Protein AF-A0A118JTB3-F1 (afdb_monomer_lite)

Structure (mmCIF, N/CA/C/O backbone):
data_AF-A0A118JTB3-F1
#
_entry.id   AF-A0A118JTB3-F1
#
loop_
_atom_site.group_PDB
_atom_site.id
_atom_site.type_symbol
_atom_site.label_atom_id
_atom_site.label_alt_id
_atom_site.label_comp_id
_atom_site.label_asym_id
_atom_site.label_entity_id
_atom_site.label_seq_id
_atom_site.pdbx_PDB_ins_code
_atom_site.Cartn_x
_atom_site.Cartn_y
_atom_site.Cartn_z
_atom_site.occupancy
_atom_site.B_iso_or_equiv
_atom_site.auth_seq_id
_atom_site.auth_comp_id
_atom_site.auth_asym_id
_atom_site.auth_atom_id
_atom_site.pdbx_PDB_model_num
ATOM 1 N N . MET A 1 1 ? -5.439 -1.651 -20.236 1.00 26.14 1 MET A N 1
ATOM 2 C CA . MET A 1 1 ? -5.426 -0.241 -20.671 1.00 26.14 1 MET A CA 1
ATOM 3 C C . MET A 1 1 ? -5.770 0.601 -19.456 1.00 26.14 1 MET A C 1
ATOM 5 O O . MET A 1 1 ? -6.934 0.660 -19.094 1.00 26.14 1 MET A O 1
ATOM 9 N N . VAL A 1 2 ? -4.761 1.142 -18.774 1.00 29.36 2 VAL A N 1
ATOM 10 C CA . VAL A 1 2 ? -4.956 2.174 -17.747 1.00 29.36 2 VAL A CA 1
ATOM 11 C C . VAL A 1 2 ? -4.791 3.498 -18.484 1.00 29.36 2 VAL A C 1
ATOM 13 O O . VAL A 1 2 ? -3.723 3.765 -19.027 1.00 29.36 2 VAL A O 1
ATOM 16 N N . ILE A 1 3 ? -5.880 4.251 -18.627 1.00 31.44 3 ILE A N 1
ATOM 17 C CA . ILE A 1 3 ? -5.855 5.589 -19.223 1.00 31.44 3 ILE A CA 1
ATOM 18 C C . ILE A 1 3 ? -5.539 6.548 -18.073 1.00 31.44 3 ILE A C 1
ATOM 20 O O . ILE A 1 3 ? -6.405 6.793 -17.243 1.00 31.44 3 ILE A O 1
ATOM 24 N N . SER A 1 4 ? -4.302 7.041 -18.000 1.00 36.56 4 SER A N 1
ATOM 25 C CA . SER A 1 4 ? -3.882 8.073 -17.041 1.00 36.56 4 SER A CA 1
ATOM 26 C C . SER A 1 4 ? -3.702 9.383 -17.806 1.00 36.56 4 SER A C 1
ATOM 28 O O . SER A 1 4 ? -2.898 9.454 -18.740 1.00 36.56 4 SER A O 1
ATOM 30 N N . GLY A 1 5 ? -4.486 10.399 -17.447 1.00 44.09 5 GLY A N 1
ATOM 31 C CA . GLY A 1 5 ? -4.426 11.725 -18.050 1.00 44.09 5 GLY A CA 1
ATOM 32 C C . GLY A 1 5 ? -3.172 12.477 -17.610 1.00 44.09 5 GLY A C 1
ATOM 33 O O . GLY A 1 5 ? -2.973 12.704 -16.426 1.00 44.09 5 GLY A O 1
ATOM 34 N N . MET A 1 6 ? -2.367 12.890 -18.594 1.00 43.00 6 MET A N 1
ATOM 35 C CA . MET A 1 6 ? -1.272 13.864 -18.487 1.00 43.00 6 MET A CA 1
ATOM 36 C C . MET A 1 6 ? -0.181 13.570 -17.442 1.00 43.00 6 MET A C 1
ATOM 38 O O . MET A 1 6 ? -0.075 14.238 -16.418 1.00 43.00 6 MET A O 1
ATOM 42 N N . ALA A 1 7 ? 0.743 12.681 -17.796 1.00 47.16 7 ALA A N 1
ATOM 43 C CA . ALA A 1 7 ? 2.099 12.682 -17.251 1.00 47.16 7 ALA A CA 1
ATOM 44 C C . ALA A 1 7 ? 3.103 12.382 -18.383 1.00 47.16 7 ALA A C 1
ATOM 46 O O . ALA A 1 7 ? 2.700 11.906 -19.450 1.00 47.16 7 ALA A O 1
ATOM 47 N N . SER A 1 8 ? 4.385 12.742 -18.212 1.00 51.56 8 SER A N 1
ATOM 48 C CA . SER A 1 8 ? 5.413 12.486 -19.237 1.00 51.56 8 SER A CA 1
ATOM 49 C C . SER A 1 8 ? 5.503 10.985 -19.537 1.00 51.56 8 SER A C 1
ATOM 51 O O . SER A 1 8 ? 5.131 10.171 -18.697 1.00 51.56 8 SER A O 1
ATOM 53 N N . ALA A 1 9 ? 6.007 10.602 -20.716 1.00 54.31 9 ALA A N 1
ATOM 54 C CA . ALA A 1 9 ? 6.089 9.195 -21.138 1.00 54.31 9 ALA A CA 1
ATOM 55 C C . ALA A 1 9 ? 6.817 8.273 -20.130 1.00 54.31 9 ALA A C 1
ATOM 57 O O . ALA A 1 9 ? 6.589 7.066 -20.135 1.00 54.31 9 ALA A O 1
ATOM 58 N N . ASP A 1 10 ? 7.635 8.847 -19.243 1.00 57.97 10 ASP A N 1
ATOM 59 C CA . ASP A 1 10 ? 8.430 8.132 -18.238 1.00 57.97 10 ASP A CA 1
ATOM 60 C C . ASP A 1 10 ? 7.687 7.896 -16.909 1.00 57.97 10 ASP A C 1
ATOM 62 O O . ASP A 1 10 ? 8.200 7.219 -16.011 1.00 57.97 10 ASP A O 1
ATOM 66 N N . SER A 1 11 ? 6.492 8.469 -16.750 1.00 54.72 11 SER A N 1
ATOM 67 C CA . SER A 1 11 ? 5.706 8.413 -15.518 1.00 54.72 11 SER A CA 1
ATOM 68 C C . SER A 1 11 ? 4.243 8.116 -15.814 1.00 54.72 11 SER A C 1
ATOM 70 O O . SER A 1 11 ? 3.585 8.864 -16.528 1.00 54.72 11 SER A O 1
ATOM 72 N N . MET A 1 12 ? 3.724 7.042 -15.230 1.00 60.22 12 MET A N 1
ATOM 73 C CA . MET A 1 12 ? 2.308 6.706 -15.270 1.00 60.22 12 MET A CA 1
ATOM 74 C C . MET A 1 12 ? 1.710 6.945 -13.893 1.00 60.22 12 MET A C 1
ATOM 76 O O . MET A 1 12 ? 2.254 6.486 -12.891 1.00 60.22 12 MET A O 1
ATOM 80 N N . ASP A 1 13 ? 0.588 7.646 -13.831 1.00 56.09 13 ASP A N 1
ATOM 81 C CA . ASP A 1 13 ? -0.139 7.789 -12.582 1.00 56.09 13 ASP A CA 1
ATOM 82 C C . ASP A 1 13 ? -1.015 6.544 -12.379 1.00 56.09 13 ASP A C 1
ATOM 84 O O . ASP A 1 13 ? -1.909 6.247 -13.175 1.00 56.09 13 ASP A O 1
ATOM 88 N N . VAL A 1 14 ? -0.660 5.732 -11.385 1.00 54.91 14 VAL A N 1
ATOM 89 C CA . VAL A 1 14 ? -1.230 4.384 -11.188 1.00 54.91 14 VAL A CA 1
ATOM 90 C C . VAL A 1 14 ? -2.225 4.367 -10.046 1.00 54.91 14 VAL A C 1
ATOM 92 O O . VAL A 1 14 ? -3.174 3.582 -10.060 1.00 54.91 14 VAL A O 1
ATOM 95 N N . LEU A 1 15 ? -2.040 5.290 -9.111 1.00 52.50 15 LEU A N 1
ATOM 96 C CA . LEU A 1 15 ? -3.034 5.690 -8.144 1.00 52.50 15 LEU A CA 1
ATOM 97 C C . LEU A 1 15 ? -3.352 7.162 -8.390 1.00 52.50 15 LEU A C 1
ATOM 99 O O . LEU A 1 15 ? -3.180 7.967 -7.477 1.00 52.50 15 LEU A O 1
ATOM 103 N N . GLN A 1 16 ? -3.842 7.508 -9.596 1.00 41.94 16 GLN A N 1
ATOM 104 C CA . GLN A 1 16 ? -4.603 8.757 -9.707 1.00 41.94 16 GLN A CA 1
ATOM 105 C C . GLN A 1 16 ? -5.590 8.697 -8.543 1.00 41.94 16 GLN A C 1
ATOM 107 O O . GLN A 1 16 ? -6.199 7.623 -8.380 1.00 41.94 16 GLN A O 1
ATOM 112 N N . PRO A 1 17 ? -5.750 9.757 -7.731 1.00 45.31 17 PRO A N 1
ATOM 113 C CA . PRO A 1 17 ? -6.827 9.765 -6.769 1.00 45.31 17 PRO A CA 1
ATOM 114 C C . PRO A 1 17 ? -8.053 9.398 -7.586 1.00 45.31 17 PRO A C 1
ATOM 116 O O . PRO A 1 17 ? -8.404 10.091 -8.548 1.00 45.31 17 PRO A O 1
ATOM 119 N N . ALA A 1 18 ? -8.646 8.232 -7.291 1.00 48.47 18 ALA A N 1
ATOM 120 C CA . ALA A 1 18 ? -9.968 7.955 -7.806 1.00 48.47 18 ALA A CA 1
ATOM 121 C C . ALA A 1 18 ? -10.733 9.236 -7.492 1.00 48.47 18 ALA A C 1
ATOM 123 O O . ALA A 1 18 ? -10.586 9.745 -6.379 1.00 48.47 18 ALA A O 1
ATOM 124 N N . LEU A 1 19 ? -11.424 9.831 -8.466 1.00 52.66 19 LEU A N 1
ATOM 125 C CA . LEU A 1 19 ? -12.325 10.930 -8.149 1.00 52.66 19 LEU A CA 1
ATOM 126 C C . LEU A 1 19 ? -13.337 10.323 -7.183 1.00 52.66 19 LEU A C 1
ATOM 128 O O . LEU A 1 19 ? -14.278 9.655 -7.608 1.00 52.66 19 LEU A O 1
ATOM 132 N N . LEU A 1 20 ? -13.038 10.426 -5.888 1.00 59.59 20 LEU A N 1
ATOM 133 C CA . LEU A 1 20 ? -13.805 9.807 -4.838 1.00 59.59 20 LEU A CA 1
ATOM 134 C C . LEU A 1 20 ? -15.077 10.623 -4.840 1.00 59.59 20 LEU A C 1
ATOM 136 O O . LEU A 1 20 ? -15.077 11.792 -4.446 1.00 59.59 20 LEU A O 1
ATOM 140 N N . SER A 1 21 ? -16.140 10.039 -5.388 1.00 70.12 21 SER A N 1
ATOM 141 C CA . SER A 1 21 ? -17.436 10.682 -5.295 1.00 70.12 21 SER A CA 1
ATOM 142 C C . SER A 1 21 ? -17.762 10.859 -3.815 1.00 70.12 21 SER A C 1
ATOM 144 O O . SER A 1 21 ? -17.263 10.122 -2.958 1.00 70.12 21 SER A O 1
ATOM 146 N N . ALA A 1 22 ? -18.616 11.829 -3.504 1.00 76.00 22 ALA A N 1
ATOM 147 C CA . ALA A 1 22 ? -19.090 12.000 -2.138 1.00 76.00 22 ALA A CA 1
ATOM 148 C C . ALA A 1 22 ? -19.678 10.687 -1.578 1.00 76.00 22 ALA A C 1
ATOM 150 O O . ALA A 1 22 ? -19.484 10.395 -0.402 1.00 76.00 22 ALA A O 1
ATOM 151 N N . GLU A 1 23 ? -20.304 9.851 -2.422 1.00 75.94 23 GLU A N 1
ATOM 152 C CA . GLU A 1 23 ? -20.790 8.530 -2.002 1.00 75.94 23 GLU A CA 1
ATOM 153 C C . GLU A 1 23 ? -19.654 7.561 -1.650 1.00 75.94 23 GLU A C 1
ATOM 155 O O . GLU A 1 23 ? -19.760 6.838 -0.666 1.00 75.94 23 GLU A O 1
ATOM 160 N N . MET A 1 24 ? -18.557 7.542 -2.415 1.00 68.25 24 MET A N 1
ATOM 161 C CA . MET A 1 24 ? -17.404 6.684 -2.109 1.00 68.25 24 MET A CA 1
ATOM 162 C C . MET A 1 24 ? -16.722 7.088 -0.799 1.00 68.25 24 MET A C 1
ATOM 164 O O . MET A 1 24 ? -16.307 6.217 -0.040 1.00 68.25 24 MET A O 1
ATOM 168 N N . ILE A 1 25 ? -16.617 8.393 -0.527 1.00 78.12 25 ILE A N 1
ATOM 169 C CA . ILE A 1 25 ? -16.065 8.905 0.737 1.00 78.12 25 ILE A CA 1
ATOM 170 C C . ILE A 1 25 ? -16.979 8.513 1.898 1.00 78.12 25 ILE A C 1
ATOM 172 O O . ILE A 1 25 ? -16.496 7.957 2.879 1.00 78.12 25 ILE A O 1
ATOM 176 N N . SER A 1 26 ? -18.289 8.722 1.748 1.00 83.25 26 SER A N 1
ATOM 177 C CA . SER A 1 26 ? -19.286 8.335 2.752 1.00 83.25 26 SER A CA 1
ATOM 178 C C . SER A 1 26 ? -19.224 6.838 3.062 1.00 83.25 26 SER A C 1
ATOM 180 O O . SER A 1 26 ? -19.260 6.450 4.224 1.00 83.25 26 SER A O 1
ATOM 182 N N . LEU A 1 27 ? -19.072 5.991 2.039 1.00 83.19 27 LEU A N 1
ATOM 183 C CA . LEU A 1 27 ? -18.922 4.550 2.233 1.00 83.19 27 LEU A CA 1
ATOM 184 C C . LEU A 1 27 ? -17.651 4.215 3.028 1.00 83.19 27 LEU A C 1
ATOM 186 O O . LEU A 1 27 ? -17.695 3.395 3.937 1.00 83.19 27 LEU A O 1
ATOM 190 N N . MET A 1 28 ? -16.523 4.864 2.726 1.00 82.12 28 MET A N 1
ATOM 191 C CA . MET A 1 28 ? -15.271 4.648 3.461 1.00 82.12 28 MET A CA 1
ATOM 192 C C . MET A 1 28 ? -15.355 5.099 4.926 1.00 82.12 28 MET A C 1
ATOM 194 O O . MET A 1 28 ? -14.720 4.493 5.789 1.00 82.12 28 MET A O 1
ATOM 198 N N . GLU A 1 29 ? -16.110 6.159 5.218 1.00 89.69 29 GLU A N 1
ATOM 199 C CA . GLU A 1 29 ? -16.386 6.600 6.590 1.00 89.69 29 GLU A CA 1
ATOM 200 C C . GLU A 1 29 ? -17.236 5.566 7.342 1.00 89.69 29 GLU A C 1
ATOM 202 O O . GLU A 1 29 ? -16.877 5.181 8.454 1.00 89.69 29 GLU A O 1
ATOM 207 N N . GLU A 1 30 ? -18.286 5.031 6.709 1.00 93.12 30 GLU A N 1
ATOM 208 C CA . GLU A 1 30 ? -19.097 3.944 7.276 1.00 93.12 30 GLU A CA 1
ATOM 209 C C . GLU A 1 30 ? -18.259 2.684 7.556 1.00 93.12 30 GLU A C 1
ATOM 211 O O . GLU A 1 30 ? -18.358 2.081 8.628 1.00 93.12 30 GLU A O 1
ATOM 216 N N . GLU A 1 31 ? -17.391 2.288 6.622 1.00 92.81 31 GLU A N 1
ATOM 217 C CA . GLU A 1 31 ? -16.485 1.148 6.797 1.00 92.81 31 GLU A CA 1
ATOM 218 C C . GLU A 1 31 ? -15.494 1.365 7.954 1.00 92.81 31 GLU A C 1
ATOM 220 O O . GLU A 1 31 ? -15.218 0.441 8.732 1.00 92.81 31 GLU A O 1
ATOM 225 N N . LEU A 1 32 ? -14.965 2.584 8.094 1.00 94.12 32 LEU A N 1
ATOM 226 C CA . LEU A 1 32 ? -14.086 2.960 9.197 1.00 94.12 32 LEU A CA 1
ATOM 227 C C . LEU A 1 32 ? -14.807 2.889 10.546 1.00 94.12 32 LEU A C 1
ATOM 229 O O . LEU A 1 32 ? -14.233 2.391 11.519 1.00 94.12 32 LEU A O 1
ATOM 233 N N . ASP A 1 33 ? -16.049 3.360 10.607 1.00 95.25 33 ASP A N 1
ATOM 234 C CA . ASP A 1 33 ? -16.868 3.315 11.816 1.00 95.25 33 ASP A CA 1
ATOM 235 C C . ASP A 1 33 ? -17.167 1.873 12.236 1.00 95.25 33 ASP A C 1
ATOM 237 O O . ASP A 1 33 ? -17.022 1.531 13.414 1.00 95.25 33 ASP A O 1
ATOM 241 N N . LEU A 1 34 ? -17.482 0.995 11.278 1.00 96.56 34 LEU A N 1
ATOM 242 C CA . LEU A 1 34 ? -17.651 -0.438 11.529 1.00 96.56 34 LEU A CA 1
ATOM 243 C C . LEU A 1 34 ? -16.369 -1.077 12.078 1.00 96.56 34 LEU A C 1
ATOM 245 O O . LEU A 1 34 ? -16.418 -1.818 13.063 1.00 96.56 34 LEU A O 1
ATOM 249 N N . LEU A 1 35 ? -15.210 -0.769 11.487 1.00 95.06 35 LEU A N 1
ATOM 250 C CA . LEU A 1 35 ? -13.918 -1.256 11.975 1.00 95.06 35 LEU A CA 1
ATOM 251 C C . LEU A 1 35 ? -13.629 -0.754 13.397 1.00 95.06 35 LEU A C 1
ATOM 253 O O . LEU A 1 35 ? -13.201 -1.528 14.256 1.00 95.06 35 LEU A O 1
ATOM 257 N N . ARG A 1 36 ? -13.880 0.530 13.669 1.00 95.81 36 ARG A N 1
ATOM 258 C CA . ARG A 1 36 ? -13.690 1.125 14.996 1.00 95.81 36 ARG A CA 1
ATOM 259 C C . ARG A 1 36 ? -14.605 0.472 16.031 1.00 95.81 36 ARG A C 1
ATOM 261 O O . ARG A 1 36 ? -14.133 0.167 17.124 1.00 95.81 36 ARG A O 1
ATOM 268 N N . ALA A 1 37 ? -15.872 0.229 15.697 1.00 95.69 37 ALA A N 1
ATOM 269 C CA . ALA A 1 37 ? -16.817 -0.462 16.571 1.00 95.69 37 ALA A CA 1
ATOM 270 C C . ALA A 1 37 ? -16.344 -1.886 16.898 1.00 95.69 37 ALA A C 1
ATOM 272 O O . ALA A 1 37 ? -16.254 -2.244 18.070 1.00 95.69 37 ALA A O 1
ATOM 273 N N . ALA A 1 38 ? -15.926 -2.655 15.889 1.00 97.06 38 ALA A N 1
ATOM 274 C CA . ALA A 1 38 ? -15.420 -4.012 16.087 1.00 97.06 38 ALA A CA 1
ATOM 275 C C . ALA A 1 38 ? -14.179 -4.063 17.001 1.00 97.06 38 ALA A C 1
ATOM 277 O O . ALA A 1 38 ? -14.057 -4.951 17.845 1.00 97.06 38 ALA A O 1
ATOM 278 N N . LEU A 1 39 ? -13.258 -3.102 16.871 1.00 96.25 39 LEU A N 1
ATOM 279 C CA . LEU A 1 39 ? -12.073 -3.024 17.734 1.00 96.25 39 LEU A CA 1
ATOM 280 C C . LEU A 1 39 ? -12.417 -2.599 19.171 1.00 96.25 39 LEU A C 1
ATOM 282 O O . LEU A 1 39 ? -11.786 -3.077 20.116 1.00 96.25 39 LEU A O 1
ATOM 286 N N . LYS A 1 40 ? -13.432 -1.746 19.355 1.00 95.12 40 LYS A N 1
ATOM 2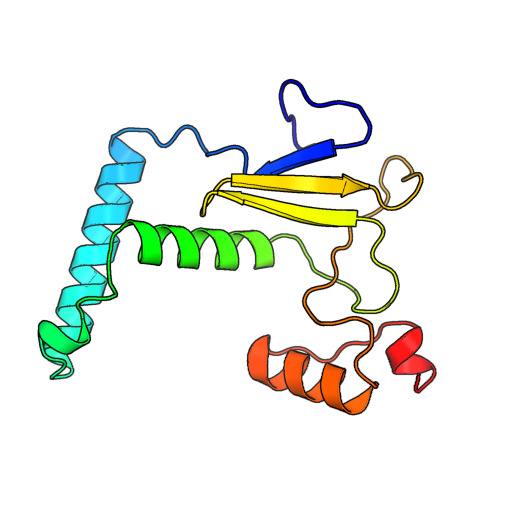87 C CA . LYS A 1 40 ? -13.957 -1.400 20.686 1.00 95.12 40 LYS A CA 1
ATOM 288 C C . LYS A 1 40 ? -14.622 -2.593 21.365 1.00 95.12 40 LYS A C 1
ATOM 290 O O . LYS A 1 40 ? -14.360 -2.831 22.542 1.00 95.12 40 LYS A O 1
ATOM 295 N N . ASP A 1 41 ? -15.407 -3.375 20.628 1.00 96.19 41 ASP A N 1
ATOM 296 C CA . ASP A 1 41 ? -16.003 -4.620 21.131 1.00 96.19 41 ASP A CA 1
ATOM 297 C C . ASP A 1 41 ? -14.925 -5.644 21.532 1.00 96.19 41 ASP A C 1
ATOM 299 O O . ASP A 1 41 ? -15.111 -6.420 22.470 1.00 96.19 41 ASP A O 1
ATOM 303 N N . ALA A 1 42 ? -13.752 -5.588 20.892 1.00 96.31 42 ALA A N 1
ATOM 304 C CA . ALA A 1 42 ? -12.552 -6.337 21.268 1.00 96.31 42 ALA A CA 1
ATOM 305 C C . ALA A 1 42 ? -11.749 -5.713 22.437 1.00 96.31 42 ALA A C 1
ATOM 307 O O . ALA A 1 42 ? -10.600 -6.092 22.666 1.00 96.31 42 ALA A O 1
ATOM 308 N N . ALA A 1 43 ? -12.347 -4.783 23.190 1.00 95.56 43 ALA A N 1
ATOM 309 C CA . ALA A 1 43 ? -11.790 -4.112 24.367 1.00 95.56 43 ALA A CA 1
ATOM 310 C C . ALA A 1 43 ? -10.576 -3.189 24.116 1.00 95.56 43 ALA A C 1
ATOM 312 O O . ALA A 1 43 ? -9.801 -2.934 25.041 1.00 95.56 43 ALA A O 1
ATOM 313 N N . MET A 1 44 ? -10.410 -2.645 22.904 1.00 95.94 44 MET A N 1
ATOM 314 C CA . MET A 1 44 ? -9.435 -1.570 22.661 1.00 95.94 44 MET A CA 1
ATOM 315 C C . MET A 1 44 ? -9.955 -0.211 23.152 1.00 95.94 44 MET A C 1
ATOM 317 O O . MET A 1 44 ? -11.117 0.134 22.928 1.00 95.94 44 MET A O 1
ATOM 321 N N . THR A 1 45 ? -9.093 0.590 23.789 1.00 95.38 45 THR A N 1
ATOM 322 C CA . THR A 1 45 ? -9.460 1.934 24.277 1.00 95.38 45 THR A CA 1
ATOM 323 C C . THR A 1 45 ? -9.420 2.989 23.171 1.00 95.38 45 THR A C 1
ATOM 325 O O . THR A 1 45 ? -8.764 2.821 22.141 1.00 95.38 45 THR A O 1
ATOM 328 N N . ASP A 1 46 ? -10.082 4.127 23.396 1.00 92.38 46 ASP A N 1
ATOM 329 C CA . ASP A 1 46 ? -10.026 5.258 22.466 1.00 92.38 46 ASP A CA 1
ATOM 330 C C . ASP A 1 46 ? -8.601 5.809 22.295 1.00 92.38 46 ASP A C 1
ATOM 332 O O . ASP A 1 46 ? -8.235 6.159 21.171 1.00 92.38 46 ASP A O 1
ATOM 336 N N . GLU A 1 47 ? -7.757 5.808 23.342 1.00 94.56 47 GLU A N 1
ATOM 337 C CA . GLU A 1 47 ? -6.345 6.193 23.192 1.00 94.56 47 GLU A CA 1
ATOM 338 C C . GLU A 1 47 ? -5.596 5.250 22.244 1.00 94.56 47 GLU A C 1
ATOM 340 O O . GLU A 1 47 ? -4.818 5.706 21.402 1.00 94.56 47 GLU A O 1
ATOM 345 N N . GLN A 1 48 ? -5.856 3.941 22.333 1.00 93.00 48 GLN A N 1
ATOM 346 C CA . GLN A 1 48 ? -5.238 2.944 21.454 1.00 93.00 48 GLN A CA 1
ATOM 347 C C . GLN A 1 48 ? -5.713 3.068 20.000 1.00 93.00 48 GLN A C 1
ATOM 349 O O . GLN A 1 48 ? -4.981 2.685 19.093 1.00 93.00 48 GLN A O 1
ATOM 354 N N . LEU A 1 49 ? -6.903 3.625 19.764 1.00 94.69 49 LEU A N 1
ATOM 355 C CA . LEU A 1 49 ? -7.504 3.806 18.435 1.00 94.69 49 LEU A CA 1
ATOM 356 C C . L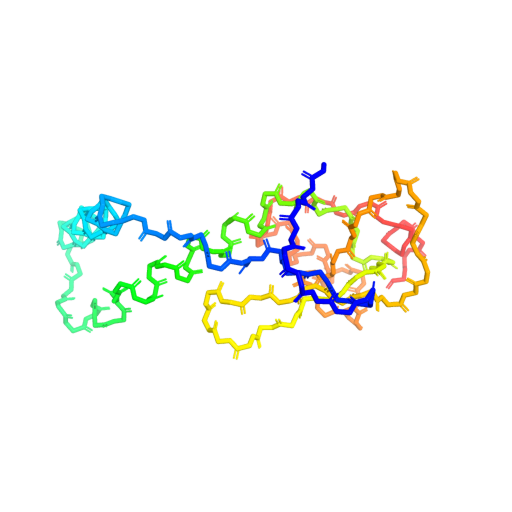EU A 1 49 ? -7.289 5.210 17.846 1.00 94.69 49 LEU A C 1
ATOM 358 O O . LEU A 1 49 ? -7.903 5.563 16.833 1.00 94.69 49 LEU A O 1
ATOM 362 N N . THR A 1 50 ? -6.416 6.020 18.446 1.00 93.62 50 THR A N 1
ATOM 363 C CA . THR A 1 50 ? -6.072 7.365 17.948 1.00 93.62 50 THR A CA 1
ATOM 364 C C . THR A 1 50 ? -5.463 7.344 16.546 1.00 93.62 50 THR A C 1
ATOM 366 O O . THR A 1 50 ? -5.693 8.263 15.765 1.00 93.62 50 THR A O 1
ATOM 369 N N . PHE A 1 51 ? -4.742 6.277 16.187 1.00 90.00 51 PHE A N 1
ATOM 370 C CA . PHE A 1 51 ? -4.153 6.122 14.852 1.00 90.00 51 PHE A CA 1
ATOM 371 C C . PHE A 1 51 ? -5.194 5.842 13.754 1.00 90.00 51 PHE A C 1
ATOM 373 O O . PHE A 1 51 ? -4.910 6.074 12.577 1.00 90.00 51 PHE A O 1
ATOM 380 N N . LEU A 1 52 ? -6.379 5.334 14.118 1.00 91.94 52 LEU A N 1
ATOM 381 C CA . LEU A 1 52 ? -7.414 4.843 13.202 1.00 91.94 52 LEU A CA 1
ATOM 382 C C . LEU A 1 52 ? -8.218 6.007 12.595 1.00 91.94 52 LEU A C 1
ATOM 384 O O . LEU A 1 52 ? -9.416 6.176 12.823 1.00 91.94 52 LEU A O 1
ATOM 388 N N . THR A 1 53 ? -7.515 6.863 11.866 1.00 89.38 53 THR A N 1
ATOM 389 C CA . THR A 1 53 ? -8.066 8.006 11.132 1.00 89.38 53 THR A CA 1
ATOM 390 C C . THR A 1 53 ? -8.537 7.580 9.742 1.00 89.38 53 THR A C 1
ATOM 392 O O . THR A 1 53 ? -8.073 6.569 9.209 1.00 89.38 53 THR A O 1
ATOM 395 N N . ILE A 1 54 ? -9.390 8.389 9.103 1.00 82.69 54 ILE A N 1
ATOM 396 C CA . ILE A 1 54 ? -9.785 8.171 7.702 1.00 82.69 54 ILE A CA 1
ATOM 397 C C . ILE A 1 54 ? -8.578 8.148 6.758 1.00 82.69 54 ILE A C 1
ATOM 399 O O . ILE A 1 54 ? -8.527 7.326 5.849 1.00 82.69 54 ILE A O 1
ATOM 403 N N . GLY A 1 55 ? -7.546 8.955 7.032 1.00 77.69 55 GLY A N 1
ATOM 404 C CA . GLY A 1 55 ? -6.291 8.932 6.279 1.00 77.69 55 GLY A CA 1
ATOM 405 C C . GLY A 1 55 ? -5.522 7.619 6.443 1.00 77.69 55 GLY A C 1
ATOM 406 O O . GLY A 1 55 ? -5.033 7.061 5.461 1.00 77.69 55 GLY A O 1
ATOM 407 N N . TRP A 1 56 ? -5.458 7.074 7.662 1.00 86.06 56 TRP A N 1
ATOM 408 C CA . TRP A 1 56 ? -4.841 5.766 7.898 1.00 86.06 56 TRP A CA 1
ATOM 409 C C . TRP A 1 56 ? -5.599 4.651 7.169 1.00 86.06 56 TRP A C 1
ATOM 411 O O . TRP A 1 56 ? -4.976 3.822 6.501 1.00 86.06 56 TRP A O 1
ATOM 421 N N . TYR A 1 57 ? -6.933 4.664 7.260 1.00 85.50 57 TYR A N 1
ATOM 422 C CA . TYR A 1 57 ? -7.810 3.678 6.630 1.00 85.50 57 TYR A CA 1
ATOM 423 C C . TYR A 1 57 ? -7.715 3.722 5.101 1.00 85.50 57 TYR A C 1
ATOM 425 O O . TYR A 1 57 ? -7.421 2.704 4.471 1.00 85.50 57 TYR A O 1
ATOM 433 N N . ALA A 1 58 ? -7.817 4.916 4.511 1.00 76.62 58 ALA A N 1
ATOM 434 C CA . ALA A 1 58 ? -7.587 5.141 3.087 1.00 76.62 58 ALA A CA 1
ATOM 435 C C . ALA A 1 58 ? -6.192 4.662 2.657 1.00 76.62 58 ALA A C 1
ATOM 437 O O . ALA A 1 58 ? -6.051 3.982 1.642 1.00 76.62 58 ALA A O 1
ATOM 438 N N . GLY A 1 59 ? -5.164 4.925 3.470 1.00 71.88 59 GLY A N 1
ATOM 439 C CA . GLY A 1 59 ? -3.816 4.426 3.230 1.00 71.88 59 GLY A CA 1
ATOM 440 C C . GLY A 1 59 ? -3.734 2.896 3.233 1.00 71.88 59 GLY A C 1
ATOM 441 O O . GLY A 1 59 ? -2.986 2.331 2.437 1.00 71.88 59 GLY A O 1
ATOM 442 N N . VAL A 1 60 ? -4.459 2.195 4.118 1.00 78.69 60 VAL A N 1
ATOM 443 C CA . VAL A 1 60 ? -4.517 0.714 4.126 1.00 78.69 60 VAL A CA 1
ATOM 444 C C . VAL A 1 60 ? -5.151 0.216 2.838 1.00 78.69 60 VAL A C 1
ATOM 446 O O . VAL A 1 60 ? -4.572 -0.639 2.170 1.00 78.69 60 VAL A O 1
ATOM 449 N N . LEU A 1 61 ? -6.295 0.783 2.458 1.00 75.19 61 LEU A N 1
ATOM 450 C CA . LEU A 1 61 ? -6.995 0.416 1.231 1.00 75.19 61 LEU A CA 1
ATOM 451 C C . LEU A 1 61 ? -6.140 0.678 -0.013 1.00 75.19 61 LEU A C 1
ATOM 453 O O . LEU A 1 61 ? -6.094 -0.172 -0.899 1.00 75.19 61 LEU A O 1
ATOM 457 N N . ALA A 1 62 ? -5.404 1.791 -0.067 1.00 66.69 62 ALA A N 1
ATOM 458 C CA . ALA A 1 62 ? -4.477 2.095 -1.156 1.00 66.69 62 ALA A CA 1
ATOM 459 C C . ALA A 1 62 ? -3.352 1.050 -1.264 1.00 66.69 62 ALA A C 1
ATOM 461 O O . ALA A 1 62 ? -3.064 0.562 -2.356 1.00 66.69 62 ALA A O 1
ATOM 462 N N . ARG A 1 63 ? -2.769 0.628 -0.133 1.00 69.94 63 ARG A N 1
ATOM 463 C CA . ARG A 1 63 ? -1.757 -0.444 -0.091 1.00 69.94 63 ARG A CA 1
ATOM 464 C C . ARG A 1 63 ? -2.328 -1.791 -0.535 1.00 69.94 63 ARG A C 1
ATOM 466 O O . ARG A 1 63 ? -1.706 -2.480 -1.334 1.00 69.94 63 ARG A O 1
ATOM 473 N N . ILE A 1 64 ? -3.535 -2.141 -0.085 1.00 68.31 64 ILE A N 1
ATOM 474 C CA . ILE A 1 64 ? -4.237 -3.352 -0.540 1.00 68.31 64 ILE A CA 1
ATOM 475 C C . ILE A 1 64 ? -4.524 -3.280 -2.049 1.00 68.31 64 ILE A C 1
ATOM 477 O O . ILE A 1 64 ? -4.345 -4.272 -2.750 1.00 68.31 64 ILE A O 1
ATOM 481 N N . ARG A 1 65 ? -4.917 -2.114 -2.577 1.00 62.53 65 ARG A N 1
ATOM 482 C CA . ARG A 1 65 ? -5.129 -1.913 -4.020 1.00 62.53 65 ARG A CA 1
ATOM 483 C C . ARG A 1 65 ? -3.835 -2.000 -4.820 1.00 62.53 65 ARG A C 1
ATOM 485 O O . ARG A 1 65 ? -3.862 -2.527 -5.926 1.00 62.53 65 ARG A O 1
ATOM 492 N N . ILE A 1 66 ? -2.703 -1.565 -4.268 1.00 60.31 66 ILE A N 1
ATOM 493 C CA . ILE A 1 66 ? -1.401 -1.782 -4.907 1.00 60.31 66 ILE A CA 1
ATOM 494 C C . ILE A 1 66 ? -1.059 -3.271 -4.989 1.00 60.31 66 ILE A C 1
ATOM 496 O O . ILE A 1 66 ? -0.564 -3.718 -6.022 1.00 60.31 66 ILE A O 1
ATOM 500 N N . ASN A 1 67 ? -1.416 -4.054 -3.968 1.00 54.47 67 ASN A N 1
ATOM 501 C CA . ASN A 1 67 ? -1.270 -5.515 -3.991 1.00 54.47 67 ASN A CA 1
ATOM 502 C C . ASN A 1 67 ? -2.136 -6.196 -5.069 1.00 54.47 67 ASN A C 1
ATOM 504 O O . ASN A 1 67 ? -1.899 -7.361 -5.385 1.00 54.47 67 ASN A O 1
ATOM 508 N N . ALA A 1 68 ? -3.130 -5.499 -5.638 1.00 53.12 68 ALA A N 1
ATOM 509 C CA . ALA A 1 68 ? -3.957 -6.008 -6.732 1.00 53.12 68 ALA A CA 1
ATOM 510 C C . ALA A 1 68 ? -3.315 -5.834 -8.122 1.00 53.12 68 ALA A C 1
ATOM 512 O O . ALA A 1 68 ? -3.721 -6.525 -9.062 1.00 53.12 68 ALA A O 1
ATOM 513 N N . PHE A 1 69 ? -2.296 -4.975 -8.276 1.00 53.16 69 PHE A N 1
ATOM 514 C CA . PHE A 1 69 ? -1.377 -5.110 -9.408 1.00 53.16 69 PHE A CA 1
ATOM 515 C C . PHE A 1 69 ? -0.616 -6.410 -9.171 1.00 53.16 69 PHE A C 1
ATOM 517 O O . PHE A 1 69 ? -0.008 -6.571 -8.121 1.00 53.16 69 PHE A O 1
ATOM 524 N N . ARG A 1 70 ? -0.720 -7.389 -10.076 1.00 49.22 70 ARG A N 1
ATOM 525 C CA . ARG A 1 70 ? -0.050 -8.681 -9.890 1.00 49.22 70 ARG A CA 1
ATOM 526 C C . ARG A 1 70 ? 1.454 -8.443 -9.786 1.00 49.22 70 ARG A C 1
ATOM 528 O O . ARG A 1 70 ? 2.090 -7.974 -10.721 1.00 49.22 70 ARG A O 1
ATOM 535 N N . ILE A 1 71 ? 1.995 -8.714 -8.606 1.00 50.69 71 ILE A N 1
ATOM 536 C CA . ILE A 1 71 ? 3.402 -8.505 -8.293 1.00 50.69 71 ILE A CA 1
ATOM 537 C C . ILE A 1 71 ? 4.118 -9.810 -8.529 1.00 50.69 71 ILE A C 1
ATOM 539 O O . ILE A 1 71 ? 4.175 -10.675 -7.656 1.00 50.69 71 ILE A O 1
ATOM 543 N N . GLU A 1 72 ? 4.699 -9.946 -9.705 1.00 51.62 72 GLU A N 1
ATOM 544 C CA . GLU A 1 72 ? 5.627 -11.029 -9.955 1.00 51.62 72 GLU A CA 1
ATOM 545 C C . GLU A 1 72 ? 7.046 -10.452 -10.035 1.00 51.62 72 GLU A C 1
ATOM 547 O O . GLU A 1 72 ? 7.408 -9.765 -10.985 1.00 51.62 72 GLU A O 1
ATOM 552 N N . LEU A 1 73 ? 7.844 -10.786 -9.011 1.00 53.94 73 LEU A N 1
ATOM 553 C CA . LEU A 1 73 ? 9.310 -10.715 -8.892 1.00 53.94 73 LEU A CA 1
ATOM 554 C C . LEU A 1 73 ? 9.924 -9.587 -8.034 1.00 53.94 73 LEU A C 1
ATOM 556 O O . LEU A 1 73 ? 10.030 -8.434 -8.431 1.00 53.94 73 LEU A O 1
ATOM 560 N N . ALA A 1 74 ? 10.613 -10.018 -6.970 1.00 54.62 74 ALA A N 1
ATOM 561 C CA . ALA A 1 74 ? 11.681 -9.278 -6.277 1.00 54.62 74 ALA A CA 1
ATOM 562 C C . ALA A 1 74 ? 13.012 -9.206 -7.076 1.00 54.62 74 ALA A C 1
ATOM 564 O O . ALA A 1 74 ? 14.087 -9.043 -6.501 1.00 54.62 74 ALA A O 1
ATOM 565 N N . GLY A 1 75 ? 12.967 -9.455 -8.390 1.00 56.12 75 GLY A N 1
ATOM 566 C CA . GLY A 1 75 ? 14.137 -9.851 -9.182 1.00 56.12 75 GLY A CA 1
ATOM 567 C C . GLY A 1 75 ? 14.560 -8.908 -10.304 1.00 56.12 75 GLY A C 1
ATOM 568 O O . GLY A 1 75 ? 15.745 -8.838 -10.600 1.00 56.12 75 GLY A O 1
ATOM 569 N N . ASP A 1 76 ? 13.609 -8.215 -10.926 1.00 70.12 76 ASP A N 1
ATOM 570 C CA . ASP A 1 76 ? 13.839 -7.340 -12.084 1.00 70.12 76 ASP A CA 1
ATOM 571 C C . ASP A 1 76 ? 12.642 -6.386 -12.225 1.00 70.12 76 ASP A C 1
ATOM 573 O O . ASP A 1 76 ? 11.777 -6.591 -13.087 1.00 70.12 76 ASP A O 1
ATOM 577 N N . PRO A 1 77 ? 12.495 -5.402 -11.320 1.00 78.56 77 PRO A N 1
ATOM 578 C CA . PRO A 1 77 ? 11.466 -4.396 -11.497 1.00 78.56 77 PRO A CA 1
ATOM 579 C C . PRO A 1 77 ? 11.780 -3.599 -12.767 1.00 78.56 77 PRO A C 1
ATOM 581 O O . PRO A 1 77 ? 12.885 -3.091 -12.940 1.00 78.56 77 PRO A O 1
ATOM 584 N N . ASN A 1 78 ? 10.800 -3.464 -13.658 1.00 82.50 78 ASN A N 1
ATOM 585 C CA . ASN A 1 78 ? 10.882 -2.516 -14.775 1.00 82.50 78 ASN A CA 1
ATOM 586 C C . ASN A 1 78 ? 10.231 -1.172 -14.424 1.00 82.50 78 ASN A C 1
ATOM 588 O O . ASN A 1 78 ? 10.323 -0.224 -15.202 1.00 82.50 78 ASN A O 1
ATOM 592 N N . THR A 1 79 ? 9.631 -1.074 -13.235 1.00 82.31 79 THR A N 1
ATOM 593 C CA . THR A 1 79 ? 9.002 0.138 -12.721 1.00 82.31 79 THR A CA 1
ATOM 594 C C . THR A 1 79 ? 9.263 0.340 -11.226 1.00 82.31 79 THR A C 1
ATOM 596 O O . THR A 1 79 ? 9.541 -0.607 -10.491 1.00 82.31 79 THR A O 1
ATOM 599 N N . HIS A 1 80 ? 9.169 1.585 -10.765 1.00 81.00 80 HIS A N 1
ATOM 600 C CA . HIS A 1 80 ? 9.324 1.980 -9.367 1.00 81.00 80 HIS A CA 1
ATOM 601 C C . HIS A 1 80 ? 8.180 2.899 -8.942 1.00 81.00 80 HIS A C 1
ATOM 603 O O . HIS A 1 80 ? 7.858 3.852 -9.654 1.00 81.00 80 HIS A O 1
ATOM 609 N N . ILE A 1 81 ? 7.584 2.638 -7.778 1.00 78.94 81 ILE A N 1
ATOM 610 C CA . ILE A 1 81 ? 6.510 3.471 -7.235 1.00 78.94 81 ILE A CA 1
ATOM 611 C C . ILE A 1 81 ? 7.087 4.628 -6.414 1.00 78.94 81 ILE A C 1
ATOM 613 O O . ILE A 1 81 ? 7.927 4.441 -5.538 1.00 78.94 81 ILE A O 1
ATOM 617 N N . VAL A 1 82 ? 6.647 5.842 -6.716 1.00 76.50 82 VAL A N 1
ATOM 618 C CA . VAL A 1 82 ? 6.989 7.069 -6.001 1.00 76.50 82 VAL A CA 1
ATOM 619 C C . VAL A 1 82 ? 5.720 7.582 -5.342 1.00 76.50 82 VAL A C 1
ATOM 621 O O . VAL A 1 82 ? 4.781 7.980 -6.026 1.00 76.50 82 VAL A O 1
ATOM 624 N N . TRP A 1 83 ? 5.709 7.573 -4.016 1.00 68.88 83 TRP A N 1
ATOM 625 C CA . TRP A 1 83 ? 4.636 8.157 -3.222 1.00 68.88 83 TRP A CA 1
ATOM 626 C C . TRP A 1 83 ? 4.854 9.659 -3.114 1.00 68.88 83 TRP A C 1
ATOM 628 O O . TRP A 1 83 ? 5.898 10.088 -2.620 1.00 68.88 83 TRP A O 1
ATOM 638 N N . VAL A 1 84 ? 3.898 10.440 -3.612 1.00 68.38 84 VAL A N 1
ATOM 639 C CA . VAL A 1 84 ? 3.956 11.905 -3.542 1.00 68.38 84 VAL A CA 1
ATOM 640 C C . VAL A 1 84 ? 3.350 12.355 -2.215 1.00 68.38 84 VAL A C 1
ATOM 642 O O . VAL A 1 84 ? 4.028 13.001 -1.421 1.00 68.38 84 VAL A O 1
ATOM 645 N N . GLU A 1 85 ? 2.125 11.912 -1.926 1.00 59.44 85 GLU A N 1
ATOM 646 C CA . GLU A 1 85 ? 1.413 12.132 -0.662 1.00 59.44 85 GLU A CA 1
ATOM 647 C C . GLU A 1 85 ? 0.488 10.942 -0.394 1.00 59.44 85 GLU A C 1
ATOM 649 O O . GLU A 1 85 ? -0.212 10.550 -1.306 1.00 59.44 85 GLU A O 1
ATOM 654 N N . ASN A 1 86 ? 0.449 10.379 0.822 1.00 63.62 86 ASN A N 1
ATOM 655 C CA . ASN A 1 86 ? -0.458 9.303 1.284 1.00 63.62 86 ASN A CA 1
ATOM 656 C C . ASN A 1 86 ? -1.044 8.344 0.219 1.00 63.62 86 ASN A C 1
ATOM 658 O O . ASN A 1 86 ? -0.611 7.1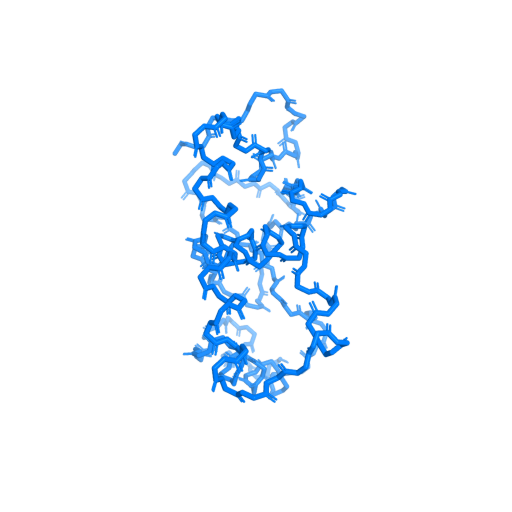99 0.131 1.00 63.62 86 ASN A O 1
ATOM 662 N N . VAL A 1 87 ? -2.083 8.782 -0.503 1.00 59.91 87 VAL A N 1
ATOM 663 C CA . VAL A 1 87 ? -2.866 7.998 -1.474 1.00 59.91 87 VAL A CA 1
ATOM 664 C C . VAL A 1 87 ? -2.479 8.238 -2.940 1.00 59.91 87 VAL A C 1
ATOM 666 O O . VAL A 1 87 ? -2.917 7.476 -3.796 1.00 59.91 87 VAL A O 1
ATOM 669 N N . ASP A 1 88 ? -1.635 9.231 -3.212 1.00 62.94 88 ASP A N 1
ATOM 670 C CA . ASP A 1 88 ? -1.149 9.609 -4.534 1.00 62.94 88 ASP A CA 1
ATOM 671 C C . ASP A 1 88 ? 0.206 8.949 -4.809 1.00 62.94 88 ASP A C 1
ATOM 673 O O . ASP A 1 88 ? 1.212 9.189 -4.120 1.00 62.94 88 ASP A O 1
ATOM 677 N N . ALA A 1 89 ? 0.240 8.117 -5.851 1.00 72.12 89 ALA A N 1
ATOM 678 C CA . ALA A 1 89 ? 1.439 7.394 -6.246 1.00 72.12 89 ALA A CA 1
ATOM 679 C C . ALA A 1 89 ? 1.660 7.398 -7.756 1.00 72.12 89 ALA A C 1
ATOM 681 O O . ALA A 1 89 ? 0.839 6.931 -8.547 1.00 72.12 89 ALA A O 1
ATOM 682 N N . THR A 1 90 ? 2.857 7.824 -8.144 1.00 75.75 90 THR A N 1
ATOM 683 C CA . THR A 1 90 ? 3.331 7.758 -9.522 1.00 75.75 90 THR A CA 1
ATOM 684 C C . THR A 1 90 ? 4.173 6.507 -9.727 1.00 75.75 90 THR A C 1
ATOM 686 O O . THR A 1 90 ? 5.067 6.208 -8.939 1.00 75.75 90 THR A O 1
ATOM 689 N N . LEU A 1 91 ? 3.956 5.801 -10.827 1.00 78.94 91 LEU A N 1
ATOM 690 C CA . LEU A 1 91 ? 4.813 4.717 -11.280 1.00 78.94 91 LEU A CA 1
ATOM 691 C C . LEU A 1 91 ? 5.803 5.245 -12.320 1.00 78.94 91 LEU A C 1
ATOM 693 O O . LEU A 1 91 ? 5.405 5.767 -13.358 1.00 78.94 91 LEU A O 1
ATOM 697 N N . LYS A 1 92 ? 7.100 5.105 -12.058 1.00 84.12 92 LYS A N 1
ATOM 698 C CA . LYS A 1 92 ? 8.166 5.500 -12.986 1.00 84.12 92 LYS A CA 1
ATOM 699 C C . LYS A 1 92 ? 8.769 4.286 -13.666 1.00 84.12 92 LYS A C 1
ATOM 701 O O . LYS A 1 92 ? 9.041 3.289 -12.999 1.00 84.12 92 LYS A O 1
ATOM 706 N N . ALA A 1 93 ? 9.015 4.382 -14.967 1.00 86.38 93 ALA A N 1
ATOM 707 C CA . ALA A 1 93 ? 9.768 3.362 -15.684 1.00 86.38 93 ALA A CA 1
ATOM 708 C C . ALA A 1 93 ? 11.246 3.389 -15.253 1.00 86.38 93 ALA A C 1
ATOM 710 O O . ALA A 1 93 ? 11.840 4.455 -15.102 1.00 86.38 93 ALA A O 1
ATOM 711 N N . LEU A 1 94 ? 11.838 2.212 -15.040 1.00 84.12 94 LEU A N 1
ATOM 712 C CA . LEU A 1 94 ? 13.274 2.057 -14.753 1.00 84.12 94 LEU A CA 1
ATOM 713 C C . LEU A 1 94 ? 14.096 1.796 -16.024 1.00 84.12 94 LEU A C 1
ATOM 715 O O . LEU A 1 94 ? 15.321 1.888 -16.006 1.00 84.12 94 LEU A O 1
ATOM 719 N N . ARG A 1 95 ? 13.414 1.441 -17.115 1.00 86.94 95 ARG A N 1
ATOM 720 C CA . ARG A 1 95 ? 13.954 1.154 -18.446 1.00 86.94 95 ARG A CA 1
ATOM 721 C C . ARG A 1 95 ? 12.829 1.224 -19.476 1.00 86.94 95 ARG A C 1
ATOM 723 O O . ARG A 1 95 ? 11.664 1.274 -19.092 1.00 86.94 95 ARG A O 1
ATOM 730 N N . ASP A 1 96 ? 13.167 1.122 -20.757 1.00 88.81 96 ASP A N 1
ATOM 731 C CA . ASP A 1 96 ? 12.171 0.957 -21.817 1.00 88.81 96 ASP A CA 1
ATOM 732 C C . ASP A 1 96 ? 11.297 -0.288 -21.573 1.00 88.81 96 ASP A C 1
ATOM 734 O O . ASP A 1 96 ? 11.792 -1.362 -21.198 1.00 88.81 96 ASP A O 1
ATOM 738 N N . ILE A 1 97 ? 9.989 -0.138 -21.801 1.00 84.75 97 ILE A N 1
ATOM 739 C CA . ILE A 1 97 ? 8.965 -1.171 -21.592 1.00 84.75 97 ILE A CA 1
ATOM 740 C C . ILE A 1 97 ? 8.215 -1.385 -22.903 1.00 84.75 97 ILE A C 1
ATOM 742 O O . ILE A 1 97 ? 7.715 -0.437 -23.512 1.00 84.75 97 ILE A O 1
ATOM 746 N N . LYS A 1 98 ? 8.128 -2.636 -23.360 1.00 85.19 98 LYS A N 1
ATOM 747 C CA . LYS A 1 98 ? 7.424 -2.956 -24.609 1.00 85.19 98 LYS A CA 1
ATOM 748 C C . LYS A 1 98 ? 5.910 -2.945 -24.405 1.00 85.19 98 LYS A C 1
ATOM 750 O O . LYS A 1 98 ? 5.405 -3.282 -23.338 1.00 85.19 98 LYS A O 1
ATOM 755 N N . ALA A 1 99 ? 5.164 -2.637 -25.464 1.00 84.00 99 ALA A N 1
ATOM 756 C CA . ALA A 1 99 ? 3.711 -2.775 -25.439 1.00 84.00 99 ALA A CA 1
ATOM 757 C C . ALA A 1 99 ? 3.314 -4.229 -25.117 1.00 84.00 99 ALA A C 1
ATOM 759 O O . ALA A 1 99 ? 3.766 -5.161 -25.783 1.00 84.00 99 ALA A O 1
ATOM 760 N N . GLY A 1 100 ? 2.478 -4.409 -24.092 1.00 79.50 100 GLY A N 1
ATOM 761 C CA . GLY A 1 100 ? 2.061 -5.726 -23.600 1.00 79.50 100 GLY A CA 1
ATOM 762 C C . GLY A 1 100 ? 3.033 -6.393 -22.619 1.00 79.50 100 GLY A C 1
ATOM 763 O O . GLY A 1 100 ? 2.713 -7.466 -22.117 1.00 79.50 100 GLY A O 1
ATOM 764 N N . GLU A 1 101 ? 4.184 -5.782 -22.320 1.00 80.00 101 GLU A N 1
ATOM 765 C CA . GLU A 1 101 ? 5.052 -6.224 -21.225 1.00 80.00 101 GLU A CA 1
ATOM 766 C C . GLU A 1 101 ? 4.393 -5.915 -19.871 1.00 80.00 101 GLU A C 1
ATOM 768 O O . GLU A 1 101 ? 3.826 -4.841 -19.667 1.00 80.00 101 GLU A O 1
ATOM 773 N N . GLU A 1 102 ? 4.463 -6.865 -18.941 1.00 77.12 102 GLU A N 1
ATOM 774 C CA . GLU A 1 102 ? 3.928 -6.698 -17.591 1.00 77.12 102 GLU A CA 1
ATOM 775 C C . GLU A 1 102 ? 4.758 -5.691 -16.782 1.0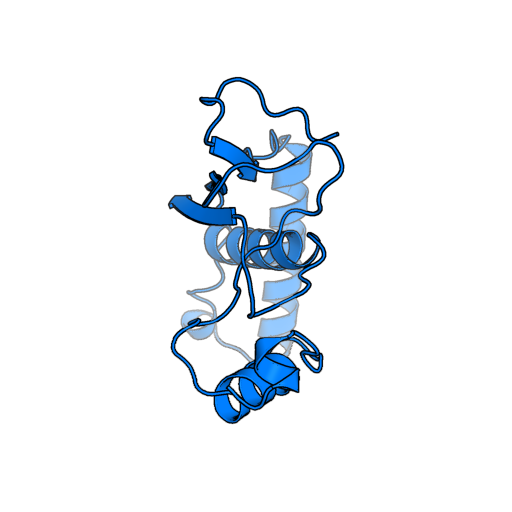0 77.12 102 GLU A C 1
ATOM 777 O O . GLU A 1 102 ? 5.993 -5.733 -16.775 1.00 77.12 102 GLU A O 1
ATOM 782 N N . LEU A 1 103 ? 4.071 -4.789 -16.079 1.00 77.81 103 LEU A N 1
ATOM 783 C CA . LEU A 1 103 ? 4.699 -3.821 -15.184 1.00 77.81 103 LEU A CA 1
ATOM 784 C C . LEU A 1 103 ? 4.955 -4.464 -13.826 1.00 77.81 103 LEU A C 1
ATOM 786 O O . LEU A 1 103 ? 4.048 -5.014 -13.208 1.00 77.81 103 LEU A O 1
ATOM 790 N N . ARG A 1 104 ? 6.200 -4.376 -13.367 1.00 74.88 104 ARG A N 1
ATOM 791 C CA . ARG A 1 104 ? 6.697 -5.050 -12.169 1.00 74.88 104 ARG A CA 1
ATOM 792 C C . ARG A 1 104 ? 7.350 -4.028 -11.251 1.00 74.88 104 ARG A C 1
ATOM 794 O O . ARG A 1 104 ? 8.249 -3.300 -11.683 1.00 74.88 104 ARG A O 1
ATOM 801 N N . ILE A 1 105 ? 6.912 -4.005 -9.995 1.00 75.88 105 ILE A N 1
ATOM 802 C CA . ILE A 1 105 ? 7.504 -3.211 -8.910 1.00 75.88 105 ILE A CA 1
ATOM 803 C C . ILE A 1 105 ? 8.111 -4.129 -7.852 1.00 75.88 105 ILE A C 1
ATOM 805 O O . ILE A 1 105 ? 7.625 -5.235 -7.621 1.00 75.88 105 ILE A O 1
ATOM 809 N N . CYS A 1 106 ? 9.163 -3.659 -7.183 1.00 71.75 106 CYS A N 1
ATOM 810 C CA . CYS A 1 106 ? 9.754 -4.378 -6.060 1.00 71.75 106 CYS A CA 1
ATOM 811 C C . CYS A 1 106 ? 9.097 -3.933 -4.750 1.00 71.75 106 CYS A C 1
ATOM 813 O O . CYS A 1 106 ? 9.040 -2.745 -4.450 1.00 71.75 106 CYS A O 1
ATOM 815 N N . TYR A 1 107 ? 8.605 -4.898 -3.980 1.00 64.62 107 TYR A N 1
ATOM 816 C CA . TYR A 1 107 ? 7.888 -4.671 -2.716 1.00 64.62 107 TYR A CA 1
ATOM 817 C C . TYR A 1 107 ? 8.797 -4.509 -1.509 1.00 64.62 107 TYR A C 1
ATOM 819 O O . TYR A 1 107 ? 8.400 -4.007 -0.461 1.00 64.62 107 TYR A O 1
ATO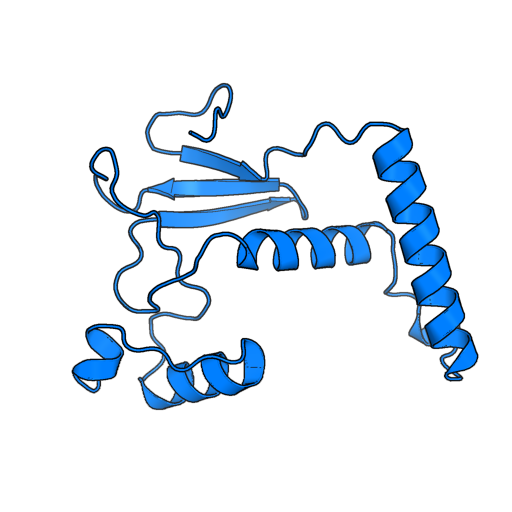M 827 N N . ILE A 1 108 ? 10.002 -5.030 -1.653 1.00 70.00 108 ILE A N 1
ATOM 828 C CA . ILE A 1 108 ? 10.960 -5.222 -0.584 1.00 70.00 108 ILE A CA 1
ATOM 829 C C . ILE A 1 108 ? 12.280 -4.615 -1.025 1.00 70.00 108 ILE A C 1
ATOM 831 O O . ILE A 1 108 ? 12.491 -4.356 -2.213 1.00 70.00 108 ILE A O 1
ATOM 835 N N . ASP A 1 109 ? 13.179 -4.402 -0.078 1.00 70.38 109 ASP A N 1
ATOM 836 C CA . ASP A 1 109 ? 14.516 -3.939 -0.407 1.00 70.38 109 ASP A CA 1
ATOM 837 C C . ASP A 1 109 ? 15.224 -4.980 -1.300 1.00 70.38 109 ASP A C 1
ATOM 839 O O . ASP A 1 109 ? 15.435 -6.134 -0.921 1.00 70.38 109 ASP A O 1
ATOM 843 N N . ALA A 1 110 ? 15.565 -4.571 -2.525 1.00 68.69 110 ALA A N 1
ATOM 844 C CA . ALA A 1 110 ? 16.198 -5.432 -3.520 1.00 68.69 110 ALA A CA 1
ATOM 845 C C . ALA A 1 110 ? 17.630 -5.843 -3.128 1.00 68.69 110 ALA A C 1
ATOM 847 O O . ALA A 1 110 ? 18.156 -6.808 -3.692 1.00 68.69 110 ALA A O 1
ATOM 848 N N . SER A 1 111 ? 18.252 -5.141 -2.175 1.00 75.50 111 SER A N 1
ATOM 849 C CA . SER A 1 111 ? 19.565 -5.483 -1.621 1.00 75.50 111 SER A CA 1
ATOM 850 C C . SER A 1 111 ? 19.513 -6.641 -0.619 1.00 75.50 111 SER A C 1
ATOM 852 O O . SER A 1 111 ? 20.547 -7.229 -0.306 1.00 75.50 111 SER A O 1
ATOM 854 N N . MET A 1 112 ? 18.319 -7.018 -0.145 1.00 79.12 112 MET A N 1
ATOM 855 C CA . MET A 1 112 ? 18.151 -8.151 0.761 1.00 79.12 112 MET A CA 1
ATOM 856 C C . MET A 1 112 ? 18.615 -9.449 0.097 1.00 79.12 112 MET A C 1
ATOM 858 O O . MET A 1 112 ? 18.268 -9.722 -1.054 1.00 79.12 112 MET A O 1
ATOM 862 N N . GLY A 1 113 ? 19.329 -10.290 0.848 1.00 83.38 113 GLY A N 1
ATOM 863 C CA . GLY A 1 113 ? 19.675 -11.644 0.412 1.00 83.38 113 GLY A CA 1
ATOM 864 C C . GLY A 1 113 ? 18.442 -12.542 0.284 1.00 83.38 113 GLY A C 1
ATOM 865 O O . GLY A 1 113 ? 17.412 -12.300 0.924 1.00 83.38 113 GLY A O 1
ATOM 866 N N . ARG A 1 114 ? 18.545 -13.597 -0.531 1.00 84.94 114 ARG A N 1
ATOM 867 C CA . ARG A 1 114 ? 17.438 -14.514 -0.851 1.00 84.94 114 ARG A CA 1
ATOM 868 C C . ARG A 1 114 ? 16.578 -14.928 0.343 1.00 84.94 114 ARG A C 1
ATOM 870 O O . ARG A 1 114 ? 15.360 -14.789 0.272 1.00 84.94 114 ARG A O 1
ATOM 877 N N . ASP A 1 115 ? 17.177 -15.438 1.414 1.00 88.75 115 ASP A N 1
ATOM 878 C CA . ASP A 1 115 ? 16.412 -16.011 2.530 1.00 88.75 115 ASP A CA 1
ATOM 879 C C . ASP A 1 115 ? 15.606 -14.943 3.276 1.00 88.75 115 ASP A C 1
ATOM 881 O O . ASP A 1 115 ? 14.458 -15.173 3.652 1.00 88.75 115 ASP A O 1
ATOM 885 N N . ALA A 1 116 ? 16.161 -13.737 3.416 1.00 84.56 116 ALA A N 1
ATOM 886 C CA . ALA A 1 116 ? 15.444 -12.604 3.987 1.00 84.56 116 ALA A CA 1
ATOM 887 C C . ALA A 1 116 ? 14.256 -12.196 3.099 1.00 84.56 116 ALA A C 1
ATOM 889 O O . ALA A 1 116 ? 13.165 -11.946 3.613 1.00 84.56 116 ALA A O 1
ATOM 890 N N . ARG A 1 117 ? 14.436 -12.198 1.769 1.00 81.56 117 ARG A N 1
ATOM 891 C CA . ARG A 1 117 ? 13.348 -11.934 0.814 1.00 81.56 117 ARG A CA 1
ATOM 892 C C . ARG A 1 117 ? 12.252 -12.997 0.899 1.00 81.56 117 ARG A C 1
ATOM 894 O O . ARG A 1 117 ? 11.085 -12.639 0.994 1.00 81.56 117 ARG A O 1
ATOM 901 N N . GLN A 1 118 ? 12.606 -14.284 0.907 1.00 82.00 118 GLN A N 1
ATOM 902 C CA . GLN A 1 118 ? 11.629 -15.379 0.999 1.00 82.00 118 GLN A CA 1
ATOM 903 C C . GLN A 1 118 ? 10.843 -15.343 2.306 1.00 82.00 118 GLN A C 1
ATOM 905 O O . GLN A 1 118 ? 9.621 -15.451 2.286 1.00 82.00 118 GLN A O 1
ATOM 910 N N . ASN A 1 119 ? 11.524 -15.128 3.433 1.00 81.69 119 ASN A N 1
ATOM 911 C CA . ASN A 1 119 ? 10.863 -15.018 4.729 1.00 81.69 119 ASN A CA 1
ATOM 912 C C . ASN A 1 119 ? 9.891 -13.834 4.769 1.00 81.69 119 ASN A C 1
ATOM 914 O O . ASN A 1 119 ? 8.769 -13.985 5.249 1.00 81.69 119 ASN A O 1
ATOM 918 N N . LEU A 1 120 ? 10.289 -12.669 4.251 1.00 72.44 120 LEU A N 1
ATOM 919 C CA . LEU A 1 120 ? 9.432 -11.484 4.235 1.00 72.44 120 LEU A CA 1
ATOM 920 C C . LEU A 1 120 ? 8.227 -11.657 3.298 1.00 72.44 120 LEU A C 1
ATOM 922 O O . LEU A 1 120 ? 7.114 -11.299 3.669 1.00 72.44 120 LEU A O 1
ATOM 926 N N . LEU A 1 121 ? 8.425 -12.238 2.112 1.00 73.00 121 LEU A N 1
ATOM 927 C CA . LEU A 1 121 ? 7.345 -12.471 1.149 1.00 73.00 121 LEU A CA 1
ATOM 928 C C . LEU A 1 121 ? 6.375 -13.561 1.615 1.00 73.00 121 LEU A C 1
ATOM 930 O O . LEU A 1 121 ? 5.164 -13.366 1.540 1.00 73.00 121 LEU A O 1
ATOM 934 N N . SER A 1 122 ? 6.880 -14.648 2.197 1.00 73.62 122 SER A N 1
ATOM 935 C CA . SER A 1 122 ? 6.036 -15.716 2.732 1.00 73.62 122 SER A CA 1
ATOM 936 C C . SER A 1 122 ? 5.244 -15.254 3.956 1.00 73.62 122 SER A C 1
ATOM 938 O O . SER A 1 122 ? 4.039 -15.475 4.015 1.00 73.62 122 SER A O 1
ATOM 940 N N . ASN A 1 123 ? 5.888 -14.599 4.929 1.00 67.69 123 ASN A N 1
ATOM 941 C CA . ASN A 1 123 ? 5.224 -14.214 6.180 1.00 67.69 123 ASN A CA 1
ATOM 942 C C . ASN A 1 123 ? 4.418 -12.913 6.063 1.00 67.69 123 ASN A C 1
ATOM 944 O O . ASN A 1 123 ? 3.416 -12.756 6.752 1.00 67.69 123 ASN A O 1
ATOM 948 N N . GLY A 1 124 ? 4.859 -11.970 5.226 1.00 62.25 124 GLY A N 1
ATOM 949 C CA . GLY A 1 124 ? 4.215 -10.664 5.060 1.00 62.25 124 GLY A CA 1
ATOM 950 C C . GLY A 1 124 ? 3.160 -10.633 3.957 1.00 62.25 124 GLY A C 1
ATOM 951 O O . GLY A 1 124 ? 2.161 -9.932 4.093 1.00 62.25 124 GLY A O 1
ATOM 952 N N . PHE A 1 125 ? 3.366 -11.395 2.878 1.00 65.31 125 PHE A N 1
ATOM 953 C CA . PHE A 1 125 ? 2.521 -11.350 1.678 1.00 65.31 125 PHE A CA 1
ATOM 954 C C . PHE A 1 125 ? 1.917 -12.709 1.294 1.00 65.31 125 PHE A C 1
ATOM 956 O O . PHE A 1 125 ? 1.099 -12.771 0.379 1.00 65.31 125 PHE A O 1
ATOM 963 N N . GLY A 1 126 ? 2.276 -13.793 1.990 1.00 63.84 126 GLY A N 1
ATOM 964 C CA . GLY A 1 126 ? 1.663 -15.109 1.813 1.00 63.84 126 GLY A CA 1
ATOM 965 C C . GLY A 1 126 ? 2.078 -15.855 0.544 1.00 63.84 126 GLY A C 1
ATOM 966 O O . GLY A 1 126 ? 1.339 -16.739 0.113 1.00 63.84 126 GLY A O 1
ATOM 967 N N . PHE A 1 127 ? 3.220 -15.527 -0.074 1.00 66.38 127 PHE A N 1
ATOM 968 C CA . PHE A 1 127 ? 3.686 -16.213 -1.287 1.00 66.38 127 PHE A CA 1
ATOM 969 C C . PHE A 1 127 ? 5.193 -16.508 -1.294 1.00 66.38 127 PHE A C 1
ATOM 971 O O . PHE A 1 127 ? 5.994 -15.805 -0.681 1.00 66.38 127 PHE A O 1
ATOM 978 N N . GLU A 1 128 ? 5.583 -17.546 -2.040 1.00 73.75 128 GLU A N 1
ATOM 979 C CA . GLU A 1 128 ? 6.981 -17.914 -2.295 1.00 73.75 128 GLU A CA 1
ATOM 980 C C . GLU A 1 128 ? 7.458 -17.289 -3.615 1.00 73.75 128 GLU A C 1
ATOM 982 O O . GLU A 1 128 ? 6.851 -17.481 -4.671 1.00 73.75 128 GLU A O 1
ATOM 987 N N . CYS A 1 129 ? 8.568 -16.551 -3.586 1.00 74.56 129 CYS A N 1
ATOM 988 C CA . CYS A 1 129 ? 9.072 -15.867 -4.773 1.00 74.56 129 CYS A CA 1
ATOM 989 C C . CYS A 1 129 ? 9.912 -16.805 -5.646 1.00 74.56 129 CYS A C 1
ATOM 991 O O . CYS A 1 129 ? 10.928 -17.333 -5.202 1.00 74.56 129 CYS A O 1
ATOM 993 N N . ARG A 1 130 ? 9.554 -16.954 -6.924 1.00 77.44 130 ARG A N 1
ATOM 994 C CA . ARG A 1 130 ? 10.292 -17.792 -7.892 1.00 77.44 130 ARG A CA 1
ATOM 995 C C . ARG A 1 130 ? 11.008 -16.972 -8.965 1.00 77.44 130 ARG A C 1
ATOM 997 O O . ARG A 1 130 ? 11.181 -17.422 -10.094 1.00 77.44 130 ARG A O 1
ATOM 1004 N N . CYS A 1 131 ? 11.411 -15.748 -8.618 1.00 73.31 131 CYS A N 1
ATOM 1005 C CA . CYS A 1 131 ? 12.170 -14.886 -9.520 1.00 73.31 131 C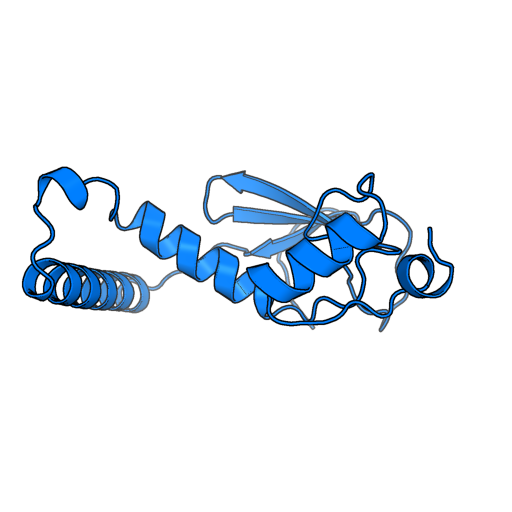YS A CA 1
ATOM 1006 C C . CYS A 1 131 ? 13.525 -15.499 -9.888 1.00 73.31 131 CYS A C 1
ATOM 1008 O O . CYS A 1 131 ? 14.057 -16.316 -9.140 1.00 73.31 131 CYS A O 1
ATOM 1010 N N . SER A 1 132 ? 14.120 -15.049 -10.995 1.00 75.44 132 SER A N 1
ATOM 1011 C CA . SER A 1 132 ? 15.449 -15.497 -11.432 1.00 75.44 132 SER A CA 1
ATOM 1012 C C . SER A 1 132 ? 16.495 -15.423 -10.314 1.00 75.44 132 SER A C 1
ATOM 1014 O O . SER A 1 132 ? 17.187 -16.411 -10.105 1.00 75.44 132 SER A O 1
ATOM 1016 N N . ARG A 1 133 ? 16.535 -14.330 -9.533 1.00 79.62 133 ARG A N 1
ATOM 1017 C CA . ARG A 1 133 ? 17.442 -14.169 -8.374 1.00 79.62 133 ARG A CA 1
ATOM 1018 C C . ARG A 1 133 ? 17.198 -15.210 -7.274 1.00 79.62 133 ARG A C 1
ATOM 1020 O O . ARG A 1 133 ? 18.114 -15.882 -6.813 1.00 79.62 133 ARG A O 1
ATOM 1027 N N . CYS A 1 134 ? 15.934 -15.423 -6.904 1.00 77.94 134 CYS A N 1
ATOM 1028 C CA . CYS A 1 134 ? 15.554 -16.440 -5.919 1.00 77.94 134 CYS A CA 1
ATOM 1029 C C . CYS A 1 134 ? 15.819 -17.874 -6.406 1.00 77.94 134 CYS A C 1
ATOM 1031 O O . CYS A 1 134 ? 16.091 -18.746 -5.580 1.00 77.94 134 CYS A O 1
ATOM 1033 N N . MET A 1 135 ? 15.749 -18.112 -7.717 1.00 80.06 135 MET A N 1
ATOM 1034 C CA . MET A 1 135 ? 16.078 -19.392 -8.347 1.00 80.06 135 MET A CA 1
ATOM 1035 C C . MET A 1 135 ? 17.593 -19.600 -8.487 1.00 80.06 135 MET A C 1
ATOM 1037 O O . MET A 1 135 ? 18.051 -20.737 -8.437 1.00 80.06 135 MET A O 1
ATOM 1041 N N . SER A 1 136 ? 18.375 -18.526 -8.635 1.00 80.06 136 SER A N 1
ATOM 1042 C CA . SER A 1 136 ? 19.840 -18.566 -8.742 1.00 80.06 136 SER A CA 1
ATOM 1043 C C . SER A 1 136 ? 20.571 -18.511 -7.397 1.00 80.06 136 SER A C 1
ATOM 1045 O O . SER A 1 136 ? 21.797 -18.509 -7.389 1.00 80.06 136 SER A O 1
ATOM 1047 N N . ASN A 1 137 ? 19.846 -18.487 -6.274 1.00 71.69 137 ASN A N 1
ATOM 1048 C CA . ASN A 1 137 ? 20.398 -18.342 -4.922 1.00 71.69 137 ASN A CA 1
ATOM 1049 C C . ASN A 1 137 ? 21.203 -17.048 -4.681 1.00 71.69 137 ASN A C 1
ATOM 1051 O O . ASN A 1 137 ? 22.107 -17.037 -3.849 1.00 71.69 137 ASN A O 1
ATOM 1055 N N . ASP A 1 138 ? 20.828 -15.971 -5.374 1.00 60.62 138 ASP A N 1
ATOM 1056 C CA . ASP A 1 138 ? 21.299 -14.589 -5.167 1.00 60.62 138 ASP A CA 1
ATOM 1057 C C . ASP A 1 138 ? 20.267 -13.807 -4.337 1.00 60.62 138 ASP A C 1
ATOM 1059 O O . ASP A 1 138 ? 20.554 -13.191 -3.287 1.00 60.62 138 ASP A O 1
#

Secondary structure (DSSP, 8-state):
-----S--TTEEEEE------HHHHHHHHHHHHHHHHHHHHTT--TTTTTT--HHHHHHHHHHHHHTTS----SS--SEEEEEEETTEEEEEESS---TTPPP----S-TTS-HHHHHHHHHHHHS-----HHHHTT-

Foldseek 3Di:
DDDAPDDPPQKGWPLPPPPCPPVNLVVLVVVLVVVVVVVVVVVDDPVNCVCSDSLNSLLVVLVVVVVVLPAADLADAQWEWDDPDRRTIMIGGPDDDDVVGRGHYHPDPSPDFLVVVQCCCCVVVNDGHPYPCNVVRD

Organism: Cynara cardunculus var. scolymus (NCBI:txid59895)

InterPro domains:
  IPR046341 SET domain superfamily [G3DSA:2.170.270.10] (21-138)
  IPR046341 SET domain superfamily [SSF82199] (76-134)
  IPR050869 Histone-lysine N-methyltransferase [PTHR12197] (76-136)

Sequence (138 aa):
MVISGMASADSMDVLQPALLSAEMISLMEEELDLLRAALKDAAMTDEQLTFLTIGWYAGVLARIRINAFRIELAGDPNTHIVWVENVDATLKALRDIKAGEELRICYIDASMGRDARQNLLSNGFGFECRCSRCMSND

Radius of gyration: 18.23 Å; chains: 1; bounding box: 42×33×50 Å

pLDDT: mean 73.37, std 16.0, range [26.14, 97.06]